Protein AF-A0A1C6D1U6-F1 (afdb_monomer_lite)

Radius of gyration: 24.65 Å; chains: 1; bounding box: 53×24×64 Å

Sequence (109 aa):
MLQSLRDAACPGAAALTGMPHTPGIKDKVGDLAAEIVDMDARVGFLEEEVKASEGQIMPFIQGIDDDQTRLIFRLRFLRGLAWKEVAAVIGGRNSEDSVKMVCYRYLGS

pLDDT: mean 89.22, std 12.83, range [54.38, 98.69]

Structure (mmCIF, N/CA/C/O backbone):
data_AF-A0A1C6D1U6-F1
#
_entry.id   AF-A0A1C6D1U6-F1
#
loop_
_atom_site.group_PDB
_atom_site.id
_atom_site.type_symbol
_atom_site.label_atom_id
_atom_site.label_alt_id
_atom_site.label_comp_id
_atom_site.label_asym_id
_atom_site.label_entity_id
_atom_site.label_seq_id
_atom_site.pdbx_PDB_ins_code
_atom_site.Cartn_x
_atom_site.Cartn_y
_atom_site.Cartn_z
_atom_site.occupancy
_atom_site.B_iso_or_equiv
_atom_site.auth_seq_id
_atom_site.auth_comp_id
_atom_site.auth_asym_id
_atom_site.auth_atom_id
_atom_site.pdbx_PDB_model_num
ATOM 1 N N . MET A 1 1 ? -8.740 -5.769 18.340 1.00 75.81 1 MET A N 1
ATOM 2 C CA . MET A 1 1 ? -9.127 -4.620 19.185 1.00 75.81 1 MET A CA 1
ATOM 3 C C . MET A 1 1 ? -10.613 -4.314 19.035 1.00 75.81 1 MET A C 1
ATOM 5 O O . MET A 1 1 ? -11.337 -4.625 19.963 1.00 75.81 1 MET A O 1
ATOM 9 N N . LEU A 1 2 ? -11.091 -3.852 17.870 1.00 84.19 2 LEU A N 1
ATOM 10 C CA . LEU A 1 2 ? -12.525 -3.600 17.613 1.00 84.19 2 LEU A CA 1
ATOM 11 C C . LEU A 1 2 ? -13.433 -4.815 17.883 1.00 84.19 2 LEU A C 1
ATOM 13 O O . LEU A 1 2 ? -14.452 -4.688 18.551 1.00 84.19 2 LEU A O 1
ATOM 17 N N . GLN A 1 3 ? -13.027 -6.011 17.438 1.00 85.06 3 GLN A N 1
ATOM 18 C CA . GLN A 1 3 ? -13.778 -7.242 17.719 1.00 85.06 3 GLN A CA 1
ATOM 19 C C . GLN A 1 3 ? -13.919 -7.505 19.226 1.00 85.06 3 GLN A C 1
ATOM 21 O O . G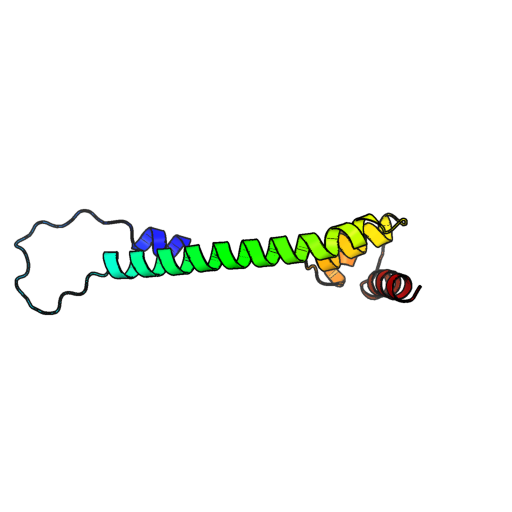LN A 1 3 ? -14.999 -7.824 19.694 1.00 85.06 3 GLN A O 1
ATOM 26 N N . SER A 1 4 ? -12.857 -7.277 20.000 1.00 83.31 4 SER A N 1
ATOM 27 C CA . SER A 1 4 ? -12.867 -7.466 21.454 1.00 83.31 4 SER A CA 1
ATOM 28 C C . SER A 1 4 ? -13.810 -6.490 22.170 1.00 83.31 4 SER A C 1
ATOM 30 O O . SER A 1 4 ? -14.420 -6.865 23.165 1.00 83.31 4 SER A O 1
ATOM 32 N N . LEU A 1 5 ? -13.959 -5.258 21.662 1.00 81.00 5 LEU A N 1
ATOM 33 C CA . LEU A 1 5 ? -14.953 -4.304 22.169 1.00 81.00 5 LEU A CA 1
ATOM 34 C C . LEU A 1 5 ? -16.375 -4.764 21.851 1.00 81.00 5 LEU A C 1
ATOM 36 O O . LEU A 1 5 ? -17.230 -4.741 22.730 1.00 81.00 5 LEU A O 1
ATOM 40 N N . ARG A 1 6 ? -16.617 -5.241 20.624 1.00 85.50 6 ARG A N 1
ATOM 41 C CA . ARG A 1 6 ? -17.915 -5.801 20.213 1.00 85.50 6 ARG A CA 1
ATOM 42 C C . ARG A 1 6 ? -18.314 -7.001 21.069 1.00 85.50 6 ARG A C 1
ATOM 44 O O . ARG A 1 6 ? -19.458 -7.080 21.505 1.00 85.50 6 ARG A O 1
ATOM 51 N N . A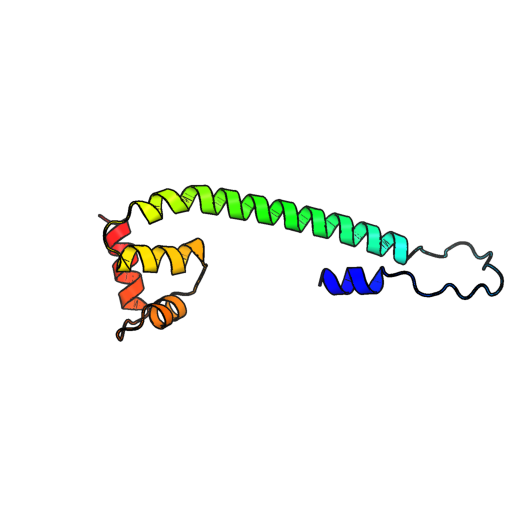SP A 1 7 ? -17.362 -7.880 21.365 1.00 85.50 7 ASP A N 1
ATOM 52 C CA . ASP A 1 7 ? -17.584 -9.038 22.232 1.00 85.50 7 ASP A CA 1
ATOM 53 C C . ASP A 1 7 ? -17.939 -8.603 23.669 1.00 85.50 7 ASP A C 1
ATOM 55 O O . ASP A 1 7 ? -18.822 -9.190 24.292 1.00 85.50 7 ASP A O 1
ATOM 59 N N . ALA A 1 8 ? -17.304 -7.542 24.183 1.00 81.44 8 ALA A N 1
ATOM 60 C CA . ALA A 1 8 ? -17.564 -6.993 25.518 1.00 81.44 8 ALA A CA 1
ATOM 61 C C . ALA A 1 8 ? -18.857 -6.158 25.613 1.00 81.44 8 ALA A C 1
ATOM 63 O O . ALA A 1 8 ? -19.449 -6.067 26.689 1.00 81.44 8 ALA A O 1
ATOM 64 N N . ALA A 1 9 ? -19.297 -5.556 24.506 1.00 79.94 9 ALA A N 1
ATOM 65 C CA . ALA A 1 9 ? -20.553 -4.813 24.411 1.00 79.94 9 ALA A CA 1
ATOM 66 C C . ALA A 1 9 ? -21.780 -5.727 24.244 1.00 79.94 9 ALA A C 1
ATOM 68 O O . ALA A 1 9 ? -22.911 -5.247 24.320 1.00 79.94 9 ALA A O 1
ATOM 69 N N . CYS A 1 10 ? -21.583 -7.032 24.019 1.00 77.75 10 CYS A N 1
ATOM 70 C CA . CYS A 1 10 ? -22.673 -7.995 23.933 1.00 77.75 10 CYS A CA 1
ATOM 71 C C . CYS A 1 10 ? -23.383 -8.101 25.298 1.00 77.75 10 CYS A C 1
ATOM 73 O O . CYS A 1 10 ? -22.745 -8.482 26.287 1.00 77.75 10 CYS A O 1
ATOM 75 N N . PRO A 1 11 ? -24.685 -7.777 25.400 1.00 67.12 11 PRO A N 1
ATOM 76 C CA . PRO A 1 11 ? -25.391 -7.852 26.670 1.00 67.12 11 PRO A CA 1
ATOM 77 C C . PRO A 1 11 ? -25.438 -9.302 27.169 1.00 67.12 11 PRO A C 1
ATOM 79 O O . PRO A 1 11 ? -26.064 -10.167 26.556 1.00 67.12 11 PRO A O 1
ATOM 82 N N . GLY A 1 12 ? -24.793 -9.576 28.304 1.00 66.75 12 GLY A N 1
ATOM 83 C CA . GLY A 1 12 ? -25.022 -10.816 29.045 1.00 66.75 12 GLY A CA 1
ATOM 84 C C . GLY A 1 12 ? -26.455 -10.873 29.590 1.00 66.75 12 GLY A C 1
ATOM 85 O O . GLY A 1 12 ? -27.107 -9.841 29.757 1.00 66.75 12 GLY A O 1
ATOM 86 N N . ALA A 1 13 ? -26.955 -12.074 29.899 1.00 59.28 13 ALA A N 1
ATOM 87 C CA . ALA A 1 13 ? -28.254 -12.227 30.553 1.00 59.28 13 ALA A CA 1
ATOM 88 C C . ALA A 1 13 ? -28.286 -11.416 31.861 1.00 59.28 13 ALA A C 1
ATOM 90 O O . ALA A 1 13 ? -27.464 -11.630 32.754 1.00 59.28 13 ALA A O 1
ATOM 91 N N . ALA A 1 14 ? -29.227 -10.476 31.975 1.00 57.59 14 ALA A N 1
ATOM 92 C CA . ALA A 1 14 ? -29.381 -9.677 33.182 1.00 57.59 14 ALA A CA 1
ATOM 93 C C . ALA A 1 14 ? -29.802 -10.584 34.349 1.00 57.59 14 ALA A C 1
ATOM 95 O O . ALA A 1 14 ? -30.870 -11.198 34.317 1.00 57.59 14 ALA A O 1
ATOM 96 N N . ALA A 1 15 ? -28.987 -10.652 35.403 1.00 54.38 15 ALA A N 1
ATOM 97 C CA . ALA A 1 15 ? -29.436 -11.187 36.680 1.00 54.38 15 ALA A CA 1
ATOM 98 C C . ALA A 1 15 ? -30.465 -10.204 37.265 1.00 54.38 15 ALA A C 1
ATOM 100 O O . ALA A 1 15 ? -30.103 -9.175 37.831 1.00 54.38 15 ALA A O 1
ATOM 101 N N . LEU A 1 16 ? -31.758 -10.501 37.096 1.00 57.12 16 LEU A N 1
ATOM 102 C CA . LEU A 1 16 ? -32.895 -9.718 37.605 1.00 57.12 16 LEU A CA 1
ATOM 103 C C . LEU A 1 16 ? -33.053 -9.839 39.136 1.00 57.12 16 LEU A C 1
ATOM 105 O O . LEU A 1 16 ? -34.157 -9.999 39.651 1.00 57.12 16 LEU A O 1
ATOM 109 N N . THR A 1 17 ? -31.960 -9.800 39.895 1.00 59.41 17 THR A N 1
ATOM 110 C CA . THR A 1 17 ? -32.023 -9.759 41.357 1.00 59.41 17 THR A CA 1
ATOM 111 C C . THR A 1 17 ? -32.131 -8.301 41.790 1.00 59.41 17 THR A C 1
ATOM 113 O O . THR A 1 17 ? -31.142 -7.583 41.709 1.00 59.41 17 THR A O 1
ATOM 116 N N . GLY A 1 18 ? -33.338 -7.876 42.189 1.00 59.81 18 GLY A N 1
ATOM 117 C CA . GLY A 1 18 ? -33.646 -6.629 42.911 1.00 59.81 18 GLY A CA 1
ATOM 118 C C . GLY A 1 18 ? -32.804 -5.409 42.525 1.00 59.81 18 GLY A C 1
ATOM 119 O O . GLY A 1 18 ? -31.748 -5.197 43.112 1.00 59.81 18 GLY A O 1
ATOM 120 N N . MET A 1 19 ? -33.290 -4.620 41.557 1.00 60.31 19 MET A N 1
ATOM 121 C CA . MET A 1 19 ? -32.642 -3.409 41.027 1.00 60.31 19 MET A CA 1
ATOM 122 C C . MET A 1 19 ? -31.850 -2.631 42.096 1.00 60.31 19 MET A C 1
ATOM 124 O O . MET A 1 19 ? -32.435 -2.203 43.095 1.00 60.31 19 MET A O 1
ATOM 128 N N . PRO A 1 20 ? -30.541 -2.400 41.901 1.00 59.66 20 PRO A N 1
ATOM 129 C CA . PRO A 1 20 ? -29.782 -1.596 42.837 1.00 59.66 20 PRO A CA 1
ATOM 130 C C . PRO A 1 20 ? -30.222 -0.131 42.723 1.00 59.66 20 PRO A C 1
ATOM 132 O O . PRO A 1 20 ? -30.101 0.490 41.671 1.00 59.66 20 PRO A O 1
ATOM 135 N N . HIS A 1 21 ? -30.711 0.433 43.826 1.00 62.41 21 HIS A N 1
ATOM 136 C CA . HIS A 1 21 ? -31.125 1.838 43.939 1.00 62.41 21 HIS A CA 1
ATOM 137 C C . HIS A 1 21 ? -29.954 2.804 44.202 1.00 62.41 21 HIS A C 1
ATOM 139 O O . HIS A 1 21 ? -30.167 3.945 44.612 1.00 62.41 21 HIS A O 1
ATOM 145 N N . THR A 1 22 ? -28.710 2.361 44.019 1.00 56.84 22 THR A N 1
ATOM 146 C CA . THR A 1 22 ? -27.529 3.128 44.422 1.00 56.84 22 THR A CA 1
ATOM 147 C C . THR A 1 22 ? -27.129 4.134 43.334 1.00 56.84 22 THR A C 1
ATOM 149 O O . THR A 1 22 ? -26.833 3.720 42.210 1.00 56.84 22 THR A O 1
ATOM 152 N N . PRO A 1 23 ? -27.061 5.446 43.633 1.00 59.59 23 PRO A N 1
ATOM 153 C CA . PRO A 1 23 ? -26.491 6.430 42.717 1.00 59.59 23 PRO A CA 1
ATOM 154 C C . PRO A 1 23 ? -25.027 6.080 42.402 1.00 59.59 23 PRO A C 1
ATOM 156 O O . PRO A 1 23 ? -24.270 5.742 43.310 1.00 59.59 23 PRO A O 1
ATOM 159 N N . GLY A 1 24 ? -24.623 6.172 41.130 1.00 63.91 24 GLY A N 1
ATOM 160 C CA . GLY A 1 24 ? -23.230 5.955 40.699 1.00 63.91 24 GLY A CA 1
ATOM 161 C C . GLY A 1 24 ? -22.959 4.684 39.882 1.00 63.91 24 GLY A C 1
ATOM 162 O O . GLY A 1 24 ? -21.801 4.403 39.579 1.00 63.91 24 GLY A O 1
ATOM 163 N N . ILE A 1 25 ? -23.988 3.922 39.493 1.00 67.62 25 ILE A N 1
ATOM 164 C CA . ILE A 1 25 ? -23.824 2.808 38.544 1.00 67.62 25 ILE A CA 1
ATOM 165 C C . ILE A 1 25 ? -23.569 3.373 37.141 1.00 67.62 25 ILE A C 1
ATOM 167 O O . ILE A 1 25 ? -24.413 4.071 36.585 1.00 67.62 25 ILE A O 1
ATOM 171 N N . LYS A 1 26 ? -22.395 3.069 36.580 1.00 72.75 26 LYS A N 1
ATOM 172 C CA . LYS A 1 26 ? -21.993 3.441 35.217 1.00 72.75 26 LYS A CA 1
ATOM 173 C C . LYS A 1 26 ? -22.472 2.384 34.215 1.00 72.75 26 LYS A C 1
ATOM 175 O O . LYS A 1 26 ? -22.224 1.195 34.434 1.00 72.75 26 LYS A O 1
ATOM 180 N N . ASP A 1 27 ? -23.120 2.805 33.128 1.00 80.00 27 ASP A N 1
ATOM 181 C CA . ASP A 1 27 ? -23.560 1.913 32.046 1.00 80.00 27 ASP A CA 1
ATOM 182 C C . ASP A 1 27 ? -22.380 1.508 31.154 1.00 80.00 27 ASP A C 1
ATOM 184 O O . ASP A 1 27 ? -22.051 2.154 30.162 1.00 80.00 27 ASP A O 1
ATOM 188 N N . LYS A 1 28 ? -21.726 0.409 31.528 1.00 80.31 28 LYS A N 1
ATOM 189 C CA . LYS A 1 28 ? -20.557 -0.103 30.806 1.00 80.31 28 LYS A CA 1
ATOM 190 C C . LYS A 1 28 ? -20.894 -0.584 29.393 1.00 80.31 28 LYS A C 1
ATOM 192 O O . LYS A 1 28 ? -20.028 -0.525 28.530 1.00 80.31 28 LYS A O 1
ATOM 197 N N . VAL A 1 29 ? -22.112 -1.081 29.165 1.00 85.31 29 VAL A N 1
ATOM 198 C CA . VAL A 1 29 ? -22.533 -1.561 27.840 1.00 85.31 29 VAL A CA 1
ATOM 199 C C . VAL A 1 29 ? -22.762 -0.367 26.920 1.00 85.31 29 VAL A C 1
ATOM 201 O O . VAL A 1 29 ? -22.252 -0.363 25.803 1.00 85.31 29 VAL A O 1
ATOM 204 N N . GLY A 1 30 ? -23.451 0.668 27.410 1.00 83.25 30 GLY A N 1
ATOM 205 C CA . GLY A 1 30 ? -23.624 1.932 26.694 1.00 83.25 30 GLY A CA 1
ATOM 206 C C . GLY A 1 30 ? -22.296 2.624 26.369 1.00 83.25 30 GLY A C 1
ATOM 207 O O . GLY A 1 30 ? -22.093 3.049 25.233 1.00 83.25 30 GLY A O 1
ATOM 208 N N . ASP A 1 31 ? -21.362 2.667 27.326 1.00 87.81 31 ASP A N 1
ATOM 209 C CA . ASP A 1 31 ? -20.013 3.215 27.116 1.00 87.81 31 ASP A CA 1
ATOM 210 C C . ASP A 1 31 ? -19.256 2.473 25.997 1.00 87.81 31 ASP A C 1
ATOM 212 O O . ASP A 1 31 ? -18.709 3.102 25.091 1.00 87.81 31 ASP A O 1
ATOM 216 N N . LEU A 1 32 ? -19.248 1.133 26.033 1.00 88.31 32 LEU A N 1
ATOM 217 C CA . LEU A 1 32 ? -18.587 0.310 25.012 1.00 88.31 32 LEU A CA 1
ATOM 218 C C . LEU A 1 32 ? -19.264 0.446 23.644 1.00 88.31 32 LEU A C 1
ATOM 220 O O . LEU A 1 32 ? -18.582 0.470 22.622 1.00 88.31 32 LEU A O 1
ATOM 224 N N . ALA A 1 33 ? -20.594 0.566 23.607 1.00 89.44 33 ALA A N 1
ATOM 225 C CA . ALA A 1 33 ? -21.329 0.805 22.371 1.00 89.44 33 ALA A CA 1
ATOM 226 C C . ALA A 1 33 ? -20.933 2.144 21.726 1.00 89.44 33 ALA A C 1
ATOM 228 O O . ALA A 1 33 ? -20.729 2.196 20.513 1.00 89.44 33 ALA A O 1
ATOM 229 N N . ALA A 1 34 ? -20.766 3.204 22.523 1.00 90.81 34 ALA A N 1
ATOM 230 C CA . ALA A 1 34 ? -20.290 4.495 22.030 1.00 90.81 34 ALA A CA 1
ATOM 231 C C . ALA A 1 34 ? -18.852 4.412 21.482 1.00 90.81 34 ALA A C 1
ATOM 233 O O . ALA A 1 34 ? -18.574 4.962 20.417 1.00 90.81 34 ALA A O 1
ATOM 234 N N . GLU A 1 35 ? -17.959 3.683 22.160 1.00 91.69 35 GLU A N 1
ATOM 235 C CA . GLU A 1 35 ? -16.576 3.472 21.704 1.00 91.69 35 GLU A CA 1
ATOM 236 C C . GLU A 1 35 ? -1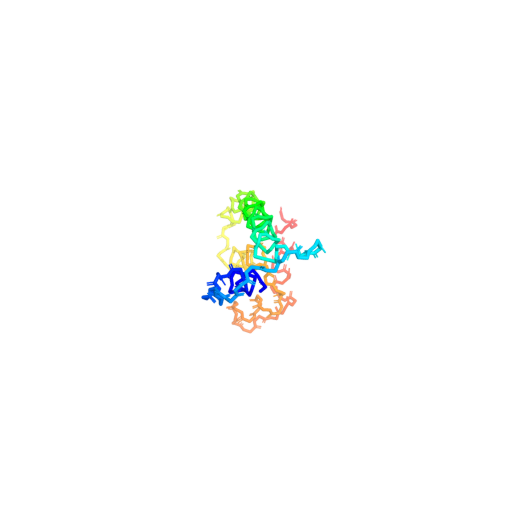6.512 2.683 20.385 1.00 91.69 35 GLU A C 1
ATOM 238 O O . GLU A 1 35 ? -15.749 3.035 19.486 1.00 91.69 35 GLU A O 1
ATOM 243 N N . ILE A 1 36 ? -17.353 1.655 20.219 1.00 93.75 36 ILE A N 1
ATOM 244 C CA . ILE A 1 36 ? -17.444 0.894 18.961 1.00 93.75 36 ILE A CA 1
ATOM 245 C C . ILE A 1 36 ? -17.865 1.802 17.805 1.00 93.75 36 ILE A C 1
ATOM 247 O O . ILE A 1 36 ? -17.264 1.728 16.737 1.00 93.75 36 ILE A O 1
ATOM 251 N N . VAL A 1 37 ? -18.872 2.657 18.011 1.00 95.12 37 VAL A N 1
ATOM 252 C CA . VAL A 1 37 ? -19.360 3.576 16.971 1.00 95.12 37 VAL A CA 1
ATOM 253 C C . VAL A 1 37 ? -18.265 4.549 16.531 1.00 95.12 37 VAL A C 1
ATOM 255 O O . VAL A 1 37 ? -18.092 4.762 15.330 1.00 95.12 37 VAL A O 1
ATOM 258 N N . ASP A 1 38 ? -17.499 5.105 17.472 1.00 95.25 38 ASP A N 1
ATOM 259 C CA . ASP A 1 38 ? -16.370 5.987 17.156 1.00 95.25 38 ASP A CA 1
ATOM 260 C C . ASP A 1 38 ? -15.268 5.249 16.378 1.00 95.25 38 ASP A C 1
ATOM 262 O O . ASP A 1 38 ? -14.801 5.717 15.336 1.00 95.25 38 ASP A O 1
ATOM 266 N N . MET A 1 39 ? -14.903 4.042 16.822 1.00 95.81 39 MET A N 1
ATOM 267 C CA . MET A 1 39 ? -13.897 3.230 16.138 1.00 95.81 39 MET A CA 1
ATOM 268 C C . MET A 1 39 ? -14.337 2.793 14.734 1.00 95.81 39 MET A C 1
ATOM 270 O O . MET A 1 39 ? -13.514 2.812 13.819 1.00 95.81 39 MET A O 1
ATOM 274 N N . ASP A 1 40 ? -15.607 2.432 14.534 1.00 96.25 40 ASP A N 1
ATOM 275 C CA . ASP A 1 40 ? -16.150 2.087 13.214 1.00 96.25 40 ASP A CA 1
ATOM 276 C C . ASP A 1 40 ? -16.138 3.305 12.275 1.00 96.25 40 ASP A C 1
ATOM 278 O O . ASP A 1 40 ? -15.729 3.189 11.116 1.00 96.25 40 ASP A O 1
ATOM 282 N N . ALA A 1 41 ? -16.489 4.495 12.777 1.00 96.44 41 ALA A N 1
ATOM 283 C CA . ALA A 1 41 ? -16.370 5.736 12.013 1.00 96.44 41 ALA A CA 1
ATOM 284 C C . ALA A 1 41 ? -14.909 6.030 11.629 1.00 96.44 41 ALA A C 1
ATOM 286 O O . ALA A 1 41 ? -14.625 6.432 10.497 1.00 96.44 41 ALA A O 1
ATOM 287 N N . ARG A 1 42 ? -13.963 5.779 12.544 1.00 96.62 42 ARG A N 1
ATOM 288 C CA . ARG A 1 42 ? -12.530 5.945 12.278 1.00 96.62 42 ARG A CA 1
ATOM 289 C C . ARG A 1 42 ? -12.020 4.967 11.223 1.00 96.62 42 ARG A C 1
ATOM 291 O O . ARG A 1 42 ? -11.229 5.379 10.377 1.00 96.62 42 ARG A O 1
ATOM 298 N N . VAL A 1 43 ? -12.458 3.707 11.254 1.00 96.50 43 VAL A N 1
ATOM 299 C CA . VAL A 1 43 ? -12.123 2.714 10.220 1.00 96.50 43 VAL A CA 1
ATOM 300 C C . VAL A 1 43 ? -12.649 3.164 8.863 1.00 96.50 43 VAL A C 1
ATOM 302 O O . VAL A 1 43 ? -11.860 3.245 7.929 1.00 96.50 43 VAL A O 1
ATOM 305 N N . GLY A 1 44 ? -13.926 3.545 8.766 1.00 97.19 44 GLY A N 1
ATOM 306 C CA . GLY A 1 44 ? -14.506 4.000 7.499 1.00 97.19 44 GLY A CA 1
ATOM 307 C C . GLY A 1 44 ? -13.793 5.227 6.920 1.00 97.19 44 GLY A C 1
ATOM 308 O O . GLY A 1 44 ? -13.531 5.289 5.721 1.00 97.19 44 GLY A O 1
ATOM 309 N N . PHE A 1 45 ? -13.402 6.182 7.771 1.00 97.75 45 PHE A N 1
ATOM 310 C CA . PHE A 1 45 ? -12.593 7.327 7.347 1.00 97.75 45 PHE A CA 1
ATOM 311 C C . PHE A 1 45 ? -11.227 6.899 6.785 1.00 97.75 45 PHE A C 1
ATOM 313 O O . PHE A 1 45 ? -10.840 7.347 5.708 1.00 97.75 45 PHE A O 1
ATOM 320 N N . LEU A 1 46 ? -10.519 6.005 7.485 1.00 96.44 46 LEU A N 1
ATOM 321 C CA . LEU A 1 46 ? -9.214 5.499 7.045 1.00 96.44 46 LEU A CA 1
ATOM 322 C C . LEU A 1 46 ? -9.316 4.685 5.747 1.00 96.44 46 LEU A C 1
ATOM 324 O O . LEU A 1 46 ? -8.431 4.775 4.901 1.00 96.44 46 LEU A O 1
ATOM 328 N N . GLU A 1 47 ? -10.382 3.903 5.569 1.00 96.56 47 GLU A N 1
ATOM 329 C CA . GLU A 1 47 ? -10.635 3.152 4.335 1.00 96.56 47 GLU A CA 1
ATOM 330 C C . GLU A 1 47 ? -10.831 4.086 3.133 1.00 96.56 47 GLU A C 1
ATOM 332 O O . GLU A 1 47 ? -10.253 3.845 2.071 1.00 96.56 47 GLU A O 1
ATOM 337 N N . GLU A 1 48 ? -11.578 5.182 3.296 1.00 97.75 48 GLU A N 1
ATOM 338 C CA . GLU A 1 48 ? -11.734 6.190 2.241 1.00 97.75 48 GLU A CA 1
ATOM 339 C C . GLU A 1 48 ? -10.429 6.957 1.966 1.00 97.75 48 GLU A C 1
ATOM 341 O O . GLU A 1 48 ? -10.107 7.202 0.803 1.00 97.75 48 GLU A O 1
ATOM 346 N N . GLU A 1 49 ? -9.621 7.270 2.988 1.00 96.06 49 GLU A N 1
ATOM 347 C CA . GLU A 1 49 ? -8.282 7.849 2.784 1.00 96.06 49 GLU A CA 1
ATOM 348 C C . GLU A 1 49 ? -7.368 6.913 1.978 1.00 96.06 49 GLU A C 1
ATOM 350 O O . GLU A 1 49 ? -6.702 7.349 1.033 1.00 96.06 49 GLU A O 1
ATOM 355 N N . VAL A 1 50 ? -7.353 5.617 2.315 1.00 93.44 50 VAL A N 1
ATOM 356 C CA . VAL A 1 50 ? -6.583 4.604 1.578 1.00 93.44 50 VAL A CA 1
ATOM 357 C C . VAL A 1 50 ? -7.065 4.528 0.137 1.00 93.44 50 VAL A C 1
ATOM 359 O O . VAL A 1 50 ? -6.253 4.624 -0.779 1.00 93.44 50 VAL A O 1
ATOM 362 N N . LYS A 1 51 ? -8.375 4.429 -0.086 1.00 95.19 51 LYS A N 1
ATOM 363 C CA . LYS A 1 51 ? -8.962 4.343 -1.425 1.00 95.19 51 LYS A CA 1
ATOM 364 C C . LYS A 1 51 ? -8.673 5.583 -2.272 1.00 95.19 51 LYS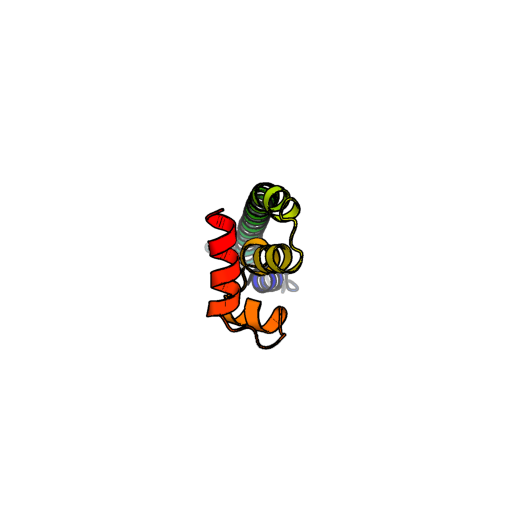 A C 1
ATOM 366 O O . LYS A 1 51 ? -8.368 5.458 -3.459 1.00 95.19 51 LYS A O 1
ATOM 371 N N . ALA A 1 52 ? -8.729 6.775 -1.678 1.00 95.31 52 ALA A N 1
ATOM 372 C CA . ALA A 1 52 ? -8.361 8.015 -2.351 1.00 95.31 52 ALA A CA 1
ATOM 373 C C . ALA A 1 52 ? -6.876 8.018 -2.751 1.00 95.31 52 ALA A C 1
ATOM 375 O O . ALA A 1 52 ? -6.550 8.332 -3.897 1.00 95.31 52 ALA A O 1
ATOM 376 N N . SER A 1 53 ? -5.987 7.611 -1.839 1.00 93.25 53 SER A N 1
ATOM 377 C CA . SER A 1 53 ? -4.548 7.478 -2.100 1.00 93.25 53 SER A CA 1
ATOM 378 C C . SER A 1 53 ? -4.256 6.451 -3.204 1.00 93.25 53 SER A C 1
ATOM 380 O O . SER A 1 53 ? -3.542 6.747 -4.165 1.00 93.25 53 SER A O 1
ATOM 382 N N . GLU A 1 54 ? -4.879 5.270 -3.139 1.00 94.75 54 GLU A N 1
ATOM 383 C CA . GLU A 1 54 ? -4.776 4.235 -4.173 1.00 94.75 54 GLU A CA 1
ATOM 384 C C . GLU A 1 54 ? -5.242 4.753 -5.537 1.00 94.75 54 GLU A C 1
ATOM 386 O O . GLU A 1 54 ? -4.565 4.533 -6.543 1.00 94.75 54 GLU A O 1
ATOM 391 N N . GLY A 1 55 ? -6.357 5.489 -5.578 1.00 94.25 55 GLY A N 1
ATOM 392 C CA . GLY A 1 55 ? -6.894 6.089 -6.798 1.00 94.25 55 GLY A CA 1
ATOM 393 C C . GLY A 1 55 ? -5.950 7.098 -7.458 1.00 94.25 55 GLY A C 1
ATOM 394 O O . GLY A 1 55 ? -5.953 7.219 -8.682 1.00 94.25 55 GLY A O 1
ATOM 395 N N . GLN A 1 56 ? -5.105 7.782 -6.681 1.00 92.75 56 GLN A N 1
ATOM 396 C CA . GLN A 1 56 ? -4.102 8.711 -7.211 1.00 92.75 56 GLN A CA 1
ATOM 397 C C . GLN A 1 56 ? -2.899 7.982 -7.818 1.00 92.75 56 GLN A C 1
ATOM 399 O O . GLN A 1 56 ? -2.426 8.357 -8.892 1.00 92.75 56 GLN A O 1
ATOM 404 N N . ILE A 1 57 ? -2.397 6.935 -7.157 1.00 94.44 57 ILE A N 1
ATOM 405 C CA . ILE A 1 57 ? -1.168 6.253 -7.592 1.00 94.44 57 ILE A CA 1
ATOM 406 C C . ILE A 1 57 ? -1.422 5.152 -8.626 1.00 94.44 57 ILE A C 1
ATOM 408 O O . ILE A 1 57 ? -0.542 4.837 -9.429 1.00 94.44 57 ILE A O 1
ATOM 412 N N . MET A 1 58 ? -2.613 4.550 -8.636 1.00 96.44 58 MET A N 1
ATOM 413 C CA . MET A 1 58 ? -2.914 3.404 -9.491 1.00 96.44 58 MET A CA 1
ATOM 414 C C . MET A 1 58 ? -2.813 3.723 -10.993 1.00 96.44 58 MET A C 1
ATOM 416 O O . MET A 1 58 ? -2.190 2.918 -11.688 1.00 96.44 58 MET A O 1
ATOM 420 N N . PRO A 1 59 ? -3.329 4.855 -11.517 1.00 97.44 59 PRO A N 1
ATOM 421 C CA . PRO A 1 59 ? -3.174 5.201 -12.931 1.00 97.44 59 PRO A CA 1
ATOM 422 C C . PRO A 1 59 ? -1.707 5.361 -13.340 1.00 97.44 59 PRO A C 1
ATOM 424 O O . PRO A 1 59 ? -1.307 4.859 -14.388 1.00 97.44 59 PRO A O 1
ATOM 427 N N . PHE A 1 60 ? -0.886 5.982 -12.484 1.00 96.88 60 PHE A N 1
ATOM 428 C CA . PHE A 1 60 ? 0.554 6.108 -12.714 1.00 96.88 60 PHE A CA 1
ATOM 429 C C . PHE A 1 60 ? 1.215 4.730 -12.832 1.00 96.88 60 PHE A C 1
ATOM 431 O O . PHE A 1 60 ? 1.896 4.449 -13.813 1.00 96.88 60 PHE A O 1
ATOM 438 N N . ILE A 1 61 ? 0.947 3.832 -11.878 1.00 97.75 61 ILE A N 1
ATOM 439 C CA . ILE A 1 61 ? 1.493 2.470 -11.907 1.00 97.75 61 ILE A CA 1
ATOM 440 C C . ILE A 1 61 ? 0.981 1.704 -13.133 1.00 97.75 61 ILE A C 1
ATOM 442 O O . ILE A 1 61 ? 1.734 0.963 -13.753 1.00 97.75 61 ILE A O 1
ATOM 446 N N . GLN A 1 62 ? -0.288 1.862 -13.513 1.00 97.06 62 GLN A N 1
ATOM 447 C CA . GLN A 1 62 ? -0.841 1.218 -14.706 1.00 97.06 62 GLN A CA 1
ATOM 448 C C . GLN A 1 62 ? -0.183 1.700 -16.004 1.00 97.06 62 GLN A C 1
ATOM 450 O O . GLN A 1 62 ? -0.120 0.907 -16.939 1.00 97.06 62 GLN A O 1
ATOM 455 N N . GLY A 1 63 ? 0.337 2.927 -16.053 1.00 97.31 63 GLY A N 1
ATOM 456 C CA . GLY A 1 63 ? 1.054 3.472 -17.209 1.00 97.31 63 GLY A CA 1
ATOM 457 C C . GLY A 1 63 ? 2.502 2.994 -17.373 1.00 97.31 63 GLY A C 1
ATOM 458 O O . GLY A 1 63 ? 3.119 3.311 -18.382 1.00 97.31 63 GLY A O 1
ATOM 459 N N . ILE A 1 64 ? 3.064 2.246 -16.417 1.00 98.12 64 ILE A N 1
ATOM 460 C CA . ILE A 1 64 ? 4.436 1.720 -16.514 1.00 98.12 64 ILE A CA 1
ATOM 461 C C . ILE A 1 64 ? 4.476 0.573 -17.525 1.00 98.12 64 ILE A C 1
ATOM 463 O O . ILE A 1 64 ? 3.895 -0.470 -17.251 1.00 98.12 64 ILE A O 1
ATOM 467 N N . ASP A 1 65 ? 5.196 0.718 -18.638 1.00 97.56 65 ASP A N 1
ATOM 468 C CA . ASP A 1 65 ? 5.240 -0.308 -19.691 1.00 97.56 65 ASP A CA 1
ATOM 469 C C . ASP A 1 65 ? 5.882 -1.627 -19.236 1.00 97.56 65 ASP A C 1
ATOM 471 O O . ASP A 1 65 ? 5.276 -2.687 -19.391 1.00 97.56 65 ASP A O 1
ATOM 475 N N . ASP A 1 66 ? 7.078 -1.568 -18.639 1.00 97.88 66 ASP A N 1
ATOM 476 C CA . ASP A 1 66 ? 7.822 -2.754 -18.195 1.00 97.88 66 ASP A CA 1
ATOM 477 C C . ASP A 1 66 ? 7.095 -3.491 -17.058 1.00 97.88 66 ASP A C 1
ATOM 479 O O . ASP A 1 66 ? 6.897 -2.949 -15.967 1.00 97.88 66 ASP A O 1
ATOM 483 N N . ASP A 1 67 ? 6.726 -4.751 -17.294 1.00 97.62 67 ASP A N 1
ATOM 484 C CA . ASP A 1 67 ? 5.901 -5.545 -16.376 1.00 97.62 67 ASP A CA 1
ATOM 485 C C . ASP A 1 67 ? 6.562 -5.770 -15.014 1.00 97.62 67 ASP A C 1
ATOM 487 O O . ASP A 1 67 ? 5.894 -5.713 -13.975 1.00 97.62 67 ASP A O 1
ATOM 491 N N . GLN A 1 68 ? 7.878 -6.000 -14.991 1.00 96.81 68 GLN A N 1
ATOM 492 C CA . GLN A 1 68 ? 8.600 -6.212 -13.740 1.00 96.81 68 GLN A CA 1
ATOM 493 C C . GLN A 1 68 ? 8.659 -4.918 -12.923 1.00 96.81 68 GLN A C 1
ATOM 495 O O . GLN A 1 68 ? 8.393 -4.936 -11.721 1.00 96.81 68 GLN A O 1
ATOM 500 N N . THR A 1 69 ? 8.947 -3.786 -13.566 1.00 98.19 69 THR A N 1
ATOM 501 C CA . THR A 1 69 ? 8.918 -2.458 -12.941 1.00 98.19 69 THR A CA 1
ATOM 502 C C . THR A 1 69 ? 7.516 -2.156 -12.421 1.00 98.19 69 THR A C 1
ATOM 504 O O . THR A 1 69 ? 7.355 -1.814 -11.250 1.00 98.19 69 THR A O 1
ATOM 507 N N . ARG A 1 70 ? 6.475 -2.395 -13.223 1.00 98.50 70 ARG A N 1
ATOM 508 C CA . ARG A 1 70 ? 5.075 -2.239 -12.807 1.00 98.50 70 ARG A CA 1
ATOM 509 C C . ARG A 1 70 ? 4.757 -3.057 -11.557 1.00 98.50 70 ARG A C 1
ATOM 511 O O . ARG A 1 70 ? 4.148 -2.544 -10.615 1.00 98.50 70 ARG A O 1
ATOM 518 N N . LEU A 1 71 ? 5.180 -4.321 -11.520 1.00 98.19 71 LEU A N 1
ATOM 519 C CA . LEU A 1 71 ? 4.973 -5.201 -10.372 1.00 98.19 71 LEU A CA 1
ATOM 520 C C . LEU A 1 71 ? 5.734 -4.714 -9.130 1.00 98.19 71 LEU A C 1
ATOM 522 O O . LEU A 1 71 ? 5.150 -4.685 -8.047 1.00 98.19 71 LEU A O 1
ATOM 526 N N . ILE A 1 72 ? 6.983 -4.259 -9.280 1.00 98.44 72 ILE A N 1
ATOM 527 C CA . ILE A 1 72 ? 7.769 -3.658 -8.190 1.00 98.44 72 ILE A CA 1
ATOM 528 C C . ILE A 1 72 ? 7.013 -2.476 -7.571 1.00 98.44 72 ILE A C 1
ATOM 530 O O . ILE A 1 72 ? 6.878 -2.413 -6.349 1.00 98.44 72 ILE A O 1
ATOM 534 N N . PHE A 1 73 ? 6.450 -1.582 -8.388 1.00 98.44 73 PHE A N 1
ATOM 535 C CA . PHE A 1 73 ? 5.675 -0.442 -7.893 1.00 98.44 73 PHE A CA 1
ATOM 536 C C . PHE A 1 73 ? 4.380 -0.865 -7.192 1.00 98.44 73 PHE A C 1
ATOM 538 O O . PHE A 1 73 ? 4.068 -0.343 -6.120 1.00 98.44 73 PHE A O 1
ATOM 545 N N . ARG A 1 74 ? 3.641 -1.844 -7.738 1.00 98.00 74 ARG A N 1
ATOM 546 C CA . ARG A 1 74 ? 2.445 -2.393 -7.073 1.00 98.00 74 ARG A CA 1
ATOM 547 C C . ARG A 1 74 ? 2.785 -2.945 -5.691 1.00 98.00 74 ARG A C 1
ATOM 549 O O . ARG A 1 74 ? 2.106 -2.640 -4.717 1.00 98.00 74 ARG A O 1
ATOM 556 N N . LEU A 1 75 ? 3.843 -3.741 -5.588 1.00 98.25 75 LEU A N 1
ATOM 557 C CA . LEU A 1 75 ? 4.245 -4.340 -4.318 1.00 98.25 75 LEU A CA 1
ATOM 558 C C . LEU A 1 75 ? 4.739 -3.280 -3.326 1.00 98.25 75 LEU A C 1
ATOM 560 O O . LEU A 1 75 ? 4.359 -3.302 -2.156 1.00 98.25 75 LEU A O 1
ATOM 564 N N . ARG A 1 76 ? 5.544 -2.322 -3.794 1.00 98.12 76 ARG A N 1
ATOM 565 C CA . ARG A 1 76 ? 6.148 -1.313 -2.924 1.00 98.12 76 ARG A CA 1
ATOM 566 C C . ARG A 1 76 ? 5.150 -0.275 -2.419 1.00 98.12 76 ARG A C 1
ATOM 568 O O . ARG A 1 76 ? 5.225 0.088 -1.244 1.00 98.12 76 ARG A O 1
ATOM 575 N N . PHE A 1 77 ? 4.277 0.223 -3.295 1.00 96.56 77 PHE A N 1
ATOM 576 C CA . PHE A 1 77 ? 3.459 1.411 -3.030 1.00 96.56 77 PHE A CA 1
ATOM 577 C C . PHE A 1 77 ? 1.971 1.108 -2.847 1.00 96.56 77 PHE A C 1
ATOM 579 O O . PHE A 1 77 ? 1.351 1.754 -2.016 1.00 96.56 77 PHE A O 1
ATOM 586 N N . LEU A 1 78 ? 1.408 0.112 -3.547 1.00 94.31 78 LEU A N 1
ATOM 587 C CA . LEU A 1 78 ? 0.014 -0.306 -3.311 1.00 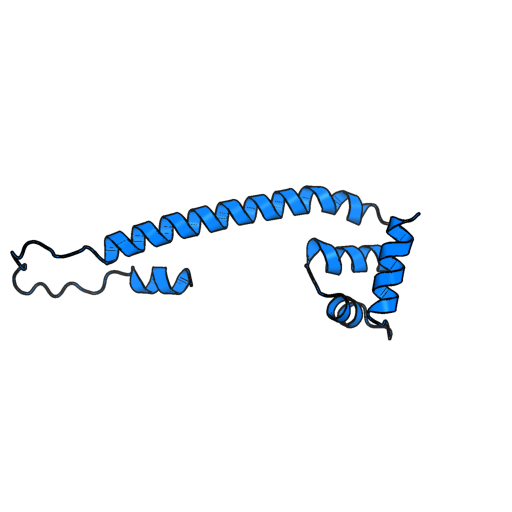94.31 78 LEU A CA 1
ATOM 588 C C . LEU A 1 78 ? -0.090 -1.330 -2.176 1.00 94.31 78 LEU A C 1
ATOM 590 O O . LEU A 1 78 ? -0.991 -1.255 -1.355 1.00 94.31 78 LEU A O 1
ATOM 594 N N . ARG A 1 79 ? 0.832 -2.298 -2.101 1.00 95.00 79 ARG A N 1
ATOM 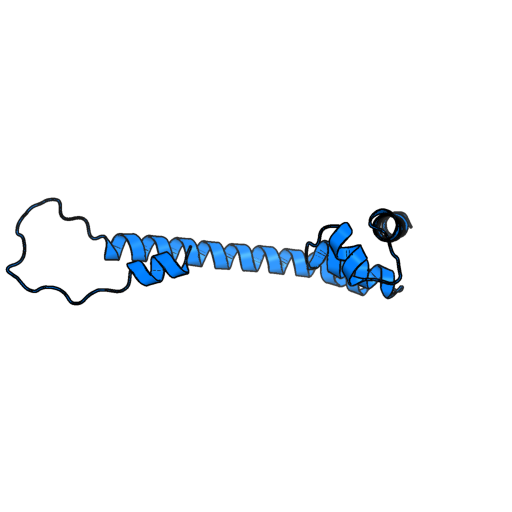595 C CA . ARG A 1 79 ? 0.832 -3.311 -1.025 1.00 95.00 79 ARG A CA 1
ATOM 596 C C . ARG A 1 79 ? 1.661 -2.918 0.197 1.00 95.00 79 ARG A C 1
ATOM 598 O O . ARG A 1 79 ? 1.602 -3.616 1.201 1.00 95.00 79 ARG A O 1
ATOM 605 N N . GLY A 1 80 ? 2.428 -1.829 0.114 1.00 94.94 80 GLY A N 1
ATOM 606 C CA . GLY A 1 80 ? 3.204 -1.296 1.236 1.00 94.94 80 GLY A CA 1
ATOM 607 C C . GLY A 1 80 ? 4.354 -2.191 1.711 1.00 94.94 80 GLY A C 1
ATOM 608 O O . GLY A 1 80 ? 4.807 -2.032 2.842 1.00 94.94 80 GLY A O 1
ATOM 609 N N . LEU A 1 81 ? 4.832 -3.121 0.880 1.00 98.31 81 LEU A N 1
ATOM 610 C CA . LEU A 1 81 ? 5.875 -4.071 1.272 1.00 98.31 81 LEU A CA 1
ATOM 611 C C . LEU A 1 81 ? 7.242 -3.394 1.444 1.00 98.31 81 LEU A C 1
ATOM 613 O O . LEU A 1 81 ? 7.600 -2.469 0.705 1.00 98.31 81 LEU A O 1
ATOM 617 N N . ALA A 1 82 ? 8.043 -3.897 2.383 1.00 98.44 82 ALA A N 1
ATOM 618 C CA . ALA A 1 82 ? 9.450 -3.534 2.506 1.00 98.44 82 ALA A CA 1
ATOM 619 C C . ALA A 1 82 ? 10.248 -4.061 1.302 1.00 98.44 82 ALA A C 1
ATOM 621 O O . ALA A 1 82 ? 9.904 -5.078 0.705 1.00 98.44 82 ALA A O 1
ATOM 622 N N . TRP A 1 83 ? 11.365 -3.420 0.950 1.00 98.50 83 TRP A N 1
ATOM 623 C CA . TRP A 1 83 ? 12.135 -3.806 -0.241 1.00 98.50 83 TRP A CA 1
ATOM 624 C C . TRP A 1 83 ? 12.631 -5.257 -0.220 1.00 98.50 83 TRP A C 1
ATOM 626 O O . TRP A 1 83 ? 12.580 -5.926 -1.251 1.00 98.50 83 TRP A O 1
ATOM 636 N N . LYS A 1 84 ? 13.029 -5.775 0.948 1.00 98.12 84 LYS A N 1
ATOM 637 C CA . LYS A 1 84 ? 13.353 -7.200 1.131 1.00 98.12 84 LYS A CA 1
ATOM 638 C C . LYS A 1 84 ? 12.189 -8.135 0.774 1.00 98.12 84 LYS A C 1
ATOM 640 O O . LYS A 1 84 ? 12.405 -9.196 0.199 1.00 98.12 84 LYS A O 1
ATOM 645 N N . GLU A 1 85 ? 10.956 -7.739 1.090 1.00 98.62 85 GLU A N 1
ATOM 646 C CA . GLU A 1 85 ? 9.744 -8.513 0.805 1.00 98.62 85 GLU A CA 1
ATOM 647 C C . GLU A 1 85 ? 9.386 -8.406 -0.677 1.00 98.62 85 GLU A C 1
ATOM 649 O O . GLU A 1 85 ? 9.069 -9.412 -1.301 1.00 98.62 85 GLU A O 1
ATOM 654 N N . VAL A 1 86 ? 9.527 -7.214 -1.270 1.00 98.69 86 VAL A N 1
ATOM 655 C CA . VAL A 1 86 ? 9.392 -7.019 -2.722 1.00 98.69 86 VAL A CA 1
ATOM 656 C C . VAL A 1 86 ? 10.367 -7.929 -3.470 1.00 98.69 86 VAL A C 1
ATOM 658 O O . VAL A 1 86 ? 9.949 -8.660 -4.361 1.00 98.69 86 VAL A O 1
ATOM 661 N N . ALA A 1 87 ? 11.646 -7.942 -3.087 1.00 98.44 87 ALA A N 1
ATOM 662 C CA . ALA A 1 87 ? 12.655 -8.804 -3.701 1.00 98.44 87 ALA A CA 1
ATOM 663 C C . ALA A 1 87 ? 12.307 -10.295 -3.564 1.00 98.44 87 ALA A C 1
ATOM 665 O O . ALA A 1 87 ? 12.418 -11.043 -4.537 1.00 98.44 87 ALA A O 1
ATOM 666 N N . ALA A 1 88 ? 11.827 -10.716 -2.389 1.00 98.06 88 ALA A N 1
ATOM 667 C CA . ALA A 1 88 ? 11.391 -12.090 -2.156 1.00 98.06 88 ALA A CA 1
ATOM 668 C C . ALA A 1 88 ? 10.192 -12.488 -3.037 1.00 98.06 88 ALA A C 1
ATOM 670 O O . ALA A 1 88 ? 10.182 -13.592 -3.576 1.00 98.06 88 ALA A O 1
ATOM 671 N N . VAL A 1 89 ? 9.213 -11.593 -3.219 1.00 98.00 89 VAL A N 1
ATOM 672 C CA . VAL A 1 89 ? 8.023 -11.841 -4.054 1.00 98.00 89 VAL A CA 1
ATOM 673 C C . VAL A 1 89 ? 8.361 -11.837 -5.545 1.00 98.00 89 VAL A C 1
ATOM 675 O O . VAL A 1 89 ? 7.871 -12.695 -6.275 1.00 98.00 89 VAL A O 1
ATOM 678 N N . ILE A 1 90 ? 9.199 -10.903 -6.009 1.00 97.12 90 ILE A N 1
ATOM 679 C CA . ILE A 1 90 ? 9.668 -10.873 -7.405 1.00 97.12 90 ILE A CA 1
ATOM 680 C C . ILE A 1 90 ? 10.494 -12.131 -7.720 1.00 97.12 90 ILE A C 1
ATOM 682 O O . ILE A 1 90 ? 10.387 -12.692 -8.809 1.00 97.12 90 ILE A O 1
ATOM 686 N N . GLY A 1 91 ? 11.316 -12.592 -6.774 1.00 94.56 91 GLY A N 1
ATOM 687 C CA . GLY A 1 91 ? 12.149 -13.778 -6.941 1.00 94.56 91 GLY A CA 1
ATOM 688 C C . GLY A 1 91 ? 13.286 -13.567 -7.947 1.00 94.56 91 GLY A C 1
ATOM 689 O O . GLY A 1 91 ? 13.838 -12.474 -8.081 1.00 94.56 91 GLY A O 1
ATOM 690 N N . GLY A 1 92 ? 13.709 -14.638 -8.627 1.00 92.19 92 GLY A N 1
ATOM 691 C CA . GLY A 1 92 ? 14.721 -14.546 -9.692 1.00 92.19 92 GLY A CA 1
ATOM 692 C C . GLY A 1 92 ? 16.125 -14.132 -9.227 1.00 92.19 92 GLY A C 1
ATOM 693 O O . GLY A 1 92 ? 16.885 -13.582 -10.015 1.00 92.19 92 GLY A O 1
ATOM 694 N N . ARG A 1 93 ? 16.477 -14.389 -7.956 1.00 92.06 93 ARG A N 1
ATOM 695 C CA . ARG A 1 93 ? 17.725 -13.927 -7.304 1.00 92.06 93 ARG A CA 1
ATOM 696 C C . ARG A 1 93 ? 17.859 -12.400 -7.215 1.00 92.06 93 ARG A C 1
ATOM 698 O O . ARG A 1 93 ? 18.969 -11.895 -7.064 1.00 92.06 93 ARG A O 1
ATOM 705 N N . ASN A 1 94 ? 16.748 -11.666 -7.272 1.00 96.38 94 ASN A N 1
ATOM 706 C CA . ASN A 1 94 ? 16.763 -10.240 -6.978 1.00 96.38 94 ASN A CA 1
ATOM 707 C C . ASN A 1 94 ? 17.146 -9.983 -5.515 1.00 96.38 94 ASN A C 1
ATOM 709 O O . ASN A 1 94 ? 16.645 -10.637 -4.602 1.00 96.38 94 ASN A O 1
ATOM 713 N N . SER A 1 95 ? 18.017 -8.999 -5.305 1.00 97.94 95 SER A N 1
ATOM 714 C CA . SER A 1 95 ? 18.282 -8.414 -3.992 1.00 97.94 95 SER A CA 1
ATOM 715 C C . SER A 1 95 ? 17.368 -7.214 -3.738 1.00 97.94 95 SER A C 1
ATOM 717 O O . SER A 1 95 ? 16.794 -6.647 -4.672 1.00 97.94 95 SER A O 1
ATOM 719 N N . GLU A 1 96 ? 17.277 -6.796 -2.472 1.00 98.25 96 GLU A N 1
ATOM 720 C CA . GLU A 1 96 ? 16.637 -5.535 -2.074 1.00 98.25 96 GLU A CA 1
ATOM 721 C C . GLU A 1 96 ? 17.200 -4.343 -2.869 1.00 98.25 96 GLU A C 1
ATOM 723 O O . GLU A 1 96 ? 16.431 -3.553 -3.420 1.00 98.25 96 GLU A O 1
ATOM 728 N N . ASP A 1 97 ? 18.524 -4.260 -3.022 1.00 98.38 97 ASP A N 1
ATOM 729 C CA . ASP A 1 97 ? 19.159 -3.183 -3.787 1.00 98.38 97 ASP A CA 1
ATOM 730 C C . ASP A 1 97 ? 18.808 -3.234 -5.279 1.00 98.38 97 ASP A C 1
ATOM 732 O O . ASP A 1 97 ? 18.566 -2.192 -5.884 1.00 98.38 97 ASP A O 1
ATOM 736 N N . SER A 1 98 ? 18.721 -4.430 -5.877 1.00 97.56 98 SER A N 1
ATOM 737 C CA . SER A 1 98 ? 18.366 -4.598 -7.295 1.00 97.56 98 SER A CA 1
ATOM 738 C C . SER A 1 98 ? 16.971 -4.040 -7.593 1.00 97.56 98 SER A C 1
ATOM 740 O O . SER A 1 98 ? 16.813 -3.189 -8.471 1.00 97.56 98 SER A O 1
ATOM 742 N N . VAL A 1 99 ? 15.954 -4.454 -6.825 1.00 98.25 99 VAL A N 1
ATOM 743 C CA . VAL A 1 99 ? 14.572 -3.978 -7.034 1.00 98.25 99 VAL A CA 1
ATOM 744 C C . VAL A 1 99 ? 14.432 -2.486 -6.736 1.00 98.25 99 VAL A C 1
ATOM 746 O O . VAL A 1 99 ? 13.709 -1.776 -7.440 1.00 98.25 99 VAL A O 1
ATOM 749 N N . LYS A 1 100 ? 15.171 -1.982 -5.741 1.00 98.31 100 LYS A N 1
ATOM 750 C CA . LYS A 1 100 ? 15.224 -0.558 -5.408 1.00 98.31 100 LYS A CA 1
ATOM 751 C C . LYS A 1 100 ? 15.829 0.257 -6.555 1.00 98.31 100 LYS A C 1
ATOM 753 O O . LYS A 1 100 ? 15.272 1.286 -6.933 1.00 98.31 100 LYS A O 1
ATOM 758 N N . MET A 1 101 ? 16.920 -0.223 -7.151 1.00 98.12 101 MET A N 1
ATOM 759 C CA . MET A 1 101 ? 17.562 0.413 -8.305 1.00 98.12 101 MET A CA 1
ATOM 760 C C . MET A 1 101 ? 16.652 0.449 -9.533 1.00 98.12 101 MET A C 1
ATOM 762 O O . MET A 1 101 ? 16.593 1.478 -10.203 1.00 98.12 101 MET A O 1
ATOM 766 N N . VAL A 1 102 ? 15.908 -0.628 -9.814 1.00 97.94 102 VAL A N 1
ATOM 767 C CA . VAL A 1 102 ? 14.904 -0.639 -10.894 1.00 97.94 102 VAL A CA 1
ATOM 768 C C . VAL A 1 102 ? 13.864 0.462 -10.671 1.00 97.94 102 VAL A C 1
ATOM 770 O O . VAL A 1 102 ? 13.611 1.251 -11.580 1.00 97.94 102 VAL A O 1
ATOM 773 N N . CYS A 1 103 ? 13.326 0.566 -9.451 1.00 98.25 103 CYS A N 1
ATOM 774 C CA . CYS A 1 103 ? 12.334 1.582 -9.104 1.00 98.25 103 CYS A CA 1
ATOM 775 C C . CYS A 1 103 ? 12.861 3.010 -9.299 1.00 98.25 103 CYS A C 1
ATOM 777 O O . CYS A 1 103 ? 12.231 3.813 -9.982 1.00 98.25 103 CYS A O 1
ATOM 779 N N . TYR A 1 104 ? 14.007 3.349 -8.703 1.00 98.12 104 TYR A N 1
ATOM 780 C CA . TYR A 1 104 ? 14.511 4.725 -8.752 1.00 98.12 104 TYR A CA 1
ATOM 781 C C . TYR A 1 104 ? 15.063 5.117 -10.119 1.00 98.12 104 TYR A C 1
ATOM 783 O O . TYR A 1 104 ? 14.986 6.288 -10.478 1.00 98.12 104 TYR A O 1
ATOM 791 N N . ARG A 1 105 ? 15.563 4.162 -10.911 1.00 98.06 105 ARG A N 1
ATOM 792 C CA . ARG A 1 105 ? 15.933 4.428 -12.304 1.00 98.06 105 ARG A CA 1
ATOM 793 C C . ARG A 1 105 ? 14.715 4.816 -13.140 1.00 98.06 105 ARG A C 1
ATOM 795 O O . ARG A 1 105 ? 14.825 5.742 -13.927 1.00 98.06 105 ARG A O 1
ATOM 802 N N . TYR A 1 106 ? 13.580 4.141 -12.944 1.00 97.94 106 TYR A N 1
ATOM 803 C CA . TYR A 1 106 ? 12.327 4.494 -13.618 1.00 97.94 106 TYR A CA 1
ATOM 804 C C . TYR A 1 106 ? 11.788 5.859 -13.164 1.00 97.94 106 TYR A C 1
ATOM 806 O O . TYR A 1 106 ? 11.301 6.633 -13.970 1.00 97.94 106 TYR A O 1
ATOM 814 N N . LEU A 1 107 ? 11.903 6.197 -11.876 1.00 96.44 107 LEU A N 1
ATOM 815 C CA . LEU A 1 107 ? 11.485 7.521 -11.391 1.00 96.44 107 LEU A CA 1
ATOM 816 C C . LEU A 1 107 ? 12.364 8.673 -11.900 1.00 96.44 107 LEU A C 1
ATOM 818 O O . LEU A 1 107 ? 11.943 9.824 -11.840 1.00 96.44 107 LEU A O 1
ATOM 822 N N . GLY A 1 108 ? 13.596 8.379 -12.320 1.00 94.81 108 GLY A N 1
ATOM 823 C CA . GLY A 1 108 ? 14.548 9.367 -12.823 1.00 94.81 108 GLY A CA 1
ATOM 824 C C . GLY A 1 108 ? 14.589 9.504 -14.347 1.00 94.81 108 GLY A C 1
ATOM 825 O O . GLY A 1 108 ? 15.387 10.305 -14.832 1.00 94.81 108 GLY A O 1
ATOM 826 N N . SER A 1 109 ? 13.804 8.711 -15.083 1.00 79.75 109 SER A N 1
ATOM 827 C CA . SER A 1 109 ? 13.662 8.786 -16.546 1.00 79.75 109 SER A CA 1
ATOM 828 C C . SER A 1 109 ? 12.508 9.689 -16.947 1.00 79.75 109 SER A C 1
ATOM 830 O O . SER A 1 109 ? 12.699 10.478 -17.895 1.00 79.75 109 SER A O 1
#

Secondary structure (DSSP, 8-state):
-HHHHHHHHS-PPP--SS----TT---HHHHHHHHHHHHHHHHHHHHHHHHHHHHHHHHHHHT--SHHHHHHHIIIIIS---HHHHHHHH-TT--HHHHHHHHHHHHT-

Foldseek 3Di:
DLVVLVVVLPDDDDPPDDDDPDPPDDDPNVVSVVVSVVVVVVVVVVVVVLVVQCVVCVVVLVPDPDPLLSQLCCCCPVVVDQLQVSCVVSDPPDDSVNSVCSNVVVVVD